Protein AF-A0A935CS30-F1 (afdb_monomer)

Structure (mmCIF, N/CA/C/O backbone):
data_AF-A0A935CS30-F1
#
_entry.id   AF-A0A935CS30-F1
#
loop_
_atom_site.group_PDB
_atom_site.id
_atom_site.type_symbol
_atom_site.label_atom_id
_atom_site.label_alt_id
_atom_site.label_comp_id
_atom_site.label_asym_id
_atom_site.label_entity_id
_atom_site.label_seq_id
_atom_site.pdbx_PDB_ins_code
_atom_site.Cartn_x
_atom_site.Cartn_y
_atom_site.Cartn_z
_atom_site.occupancy
_atom_site.B_iso_or_equiv
_atom_site.auth_seq_id
_atom_site.auth_comp_id
_atom_site.auth_asym_id
_atom_site.auth_atom_id
_atom_site.pdbx_PDB_model_num
ATOM 1 N N . MET A 1 1 ? -1.485 3.645 11.721 1.00 76.56 1 MET A N 1
ATOM 2 C CA . MET A 1 1 ? -1.028 2.850 10.558 1.00 76.56 1 MET A CA 1
ATOM 3 C C . MET A 1 1 ? -1.666 1.469 10.600 1.00 76.56 1 MET A C 1
ATOM 5 O O . MET A 1 1 ? -1.107 0.556 11.195 1.00 76.56 1 MET A O 1
ATOM 9 N N . LYS A 1 2 ? -2.851 1.321 10.011 1.00 75.56 2 LYS A N 1
ATOM 10 C CA . LYS A 1 2 ? -3.585 0.057 9.904 1.00 75.56 2 LYS A CA 1
ATOM 11 C C . LYS A 1 2 ? -3.590 -0.381 8.441 1.00 75.56 2 LYS A C 1
ATOM 13 O O . LYS A 1 2 ? -3.673 0.462 7.556 1.00 75.56 2 LYS A O 1
ATOM 18 N N . LEU A 1 3 ? -3.457 -1.676 8.173 1.00 79.94 3 LEU A N 1
ATOM 19 C CA . LEU A 1 3 ? -3.582 -2.203 6.811 1.00 79.94 3 LEU A CA 1
ATOM 20 C C . LEU A 1 3 ? -4.993 -1.896 6.283 1.00 79.94 3 LEU A C 1
ATOM 22 O O . LEU A 1 3 ? -5.970 -2.126 7.000 1.00 79.94 3 LEU A O 1
ATOM 26 N N . LYS A 1 4 ? -5.105 -1.371 5.060 1.00 83.94 4 LYS A N 1
ATOM 27 C CA . LYS A 1 4 ? -6.398 -1.187 4.398 1.00 83.94 4 LYS A CA 1
ATOM 28 C C . LYS A 1 4 ? -6.960 -2.563 4.057 1.00 83.94 4 LYS A C 1
ATOM 30 O O . LYS A 1 4 ? -6.295 -3.325 3.356 1.00 83.94 4 LYS A O 1
ATOM 35 N N . LEU A 1 5 ? -8.160 -2.862 4.547 1.00 87.00 5 LEU A N 1
ATOM 36 C CA . LEU A 1 5 ? -8.893 -4.072 4.187 1.00 8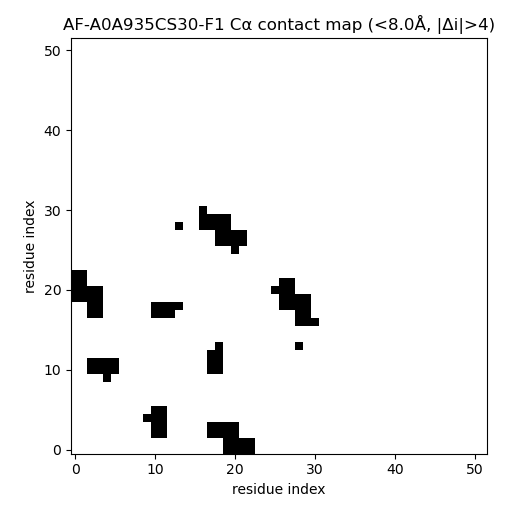7.00 5 LEU A CA 1
ATOM 37 C C . LEU A 1 5 ? -10.046 -3.728 3.235 1.00 87.00 5 LEU A C 1
ATOM 39 O O . LEU A 1 5 ? -10.624 -2.648 3.365 1.00 87.00 5 LEU A O 1
ATOM 43 N N . ASP A 1 6 ? -10.353 -4.605 2.281 1.00 84.00 6 ASP A N 1
ATOM 44 C CA . ASP A 1 6 ? -11.586 -4.532 1.486 1.00 84.00 6 ASP A CA 1
ATOM 45 C C . ASP A 1 6 ? -12.778 -5.140 2.245 1.00 84.00 6 ASP A C 1
ATOM 47 O O . ASP A 1 6 ? -12.624 -5.660 3.353 1.00 84.00 6 ASP A O 1
ATOM 51 N N . ASP A 1 7 ? -13.974 -5.074 1.655 1.00 84.69 7 ASP A N 1
ATOM 52 C CA . ASP A 1 7 ? -15.224 -5.585 2.234 1.00 84.69 7 ASP A CA 1
ATOM 53 C C . ASP A 1 7 ? -15.190 -7.076 2.620 1.00 84.69 7 ASP A C 1
ATOM 55 O O . ASP A 1 7 ? -15.974 -7.509 3.463 1.00 84.69 7 ASP A O 1
ATOM 59 N N . GLN A 1 8 ? -14.277 -7.874 2.058 1.00 86.88 8 GLN A N 1
ATOM 60 C CA . GLN A 1 8 ? -14.096 -9.283 2.419 1.00 86.88 8 GLN A CA 1
ATOM 61 C C . GLN A 1 8 ? -13.034 -9.497 3.507 1.00 86.88 8 GLN A C 1
ATOM 63 O O . GLN A 1 8 ? -12.777 -10.634 3.903 1.00 86.88 8 GLN A O 1
ATOM 68 N N . GLY A 1 9 ? -12.413 -8.424 4.000 1.00 85.38 9 GLY A N 1
ATOM 69 C CA . GLY A 1 9 ? -11.362 -8.486 5.009 1.00 85.38 9 GLY A CA 1
ATOM 70 C C . GLY A 1 9 ? -9.980 -8.844 4.456 1.00 85.38 9 GLY A C 1
ATOM 71 O O . GLY A 1 9 ? -9.100 -9.188 5.247 1.00 85.38 9 GLY A O 1
ATOM 72 N N . HIS A 1 10 ? -9.755 -8.767 3.137 1.00 85.12 10 HIS A N 1
ATOM 73 C CA . HIS A 1 10 ? -8.424 -8.959 2.552 1.00 85.12 10 HIS A CA 1
ATOM 74 C C . HIS A 1 10 ? -7.664 -7.639 2.412 1.00 85.12 10 HIS A C 1
ATOM 76 O O . HIS A 1 10 ? -8.239 -6.558 2.434 1.00 85.12 10 HIS A O 1
ATOM 82 N N . ALA A 1 11 ? -6.337 -7.720 2.317 1.00 85.69 11 ALA A N 1
ATOM 83 C CA . ALA A 1 11 ? -5.482 -6.550 2.176 1.00 85.69 11 ALA A CA 1
ATOM 84 C C . ALA A 1 11 ? -5.665 -5.893 0.802 1.00 85.69 11 ALA A C 1
ATOM 86 O O . ALA A 1 11 ? -5.404 -6.520 -0.227 1.00 85.69 11 ALA A O 1
ATOM 87 N N . VAL A 1 12 ? -6.016 -4.607 0.783 1.00 86.44 12 VAL A N 1
ATOM 88 C CA . VAL A 1 12 ? -6.089 -3.841 -0.464 1.00 86.44 12 VAL A CA 1
ATOM 89 C C . VAL A 1 12 ? -4.677 -3.580 -0.972 1.00 86.44 12 VAL A C 1
ATOM 91 O O . VAL A 1 12 ? -3.869 -2.915 -0.317 1.00 86.44 12 VAL A O 1
ATOM 94 N N . LEU A 1 13 ? -4.392 -4.089 -2.169 1.00 85.50 13 LEU A N 1
ATOM 95 C CA . LEU A 1 13 ? -3.149 -3.843 -2.889 1.00 85.50 13 LEU A CA 1
ATOM 96 C C . LEU A 1 13 ? -3.368 -2.756 -3.946 1.00 85.50 13 LEU A C 1
ATOM 98 O O . LEU A 1 13 ? -4.271 -2.856 -4.773 1.00 85.50 13 LEU A O 1
ATOM 102 N N . GLN A 1 14 ? -2.497 -1.753 -3.980 1.00 83.12 14 GLN A N 1
ATOM 103 C CA . GLN A 1 14 ? -2.438 -0.743 -5.033 1.00 83.12 14 GLN A CA 1
ATOM 104 C C . GLN A 1 14 ? -1.098 -0.875 -5.762 1.00 83.12 14 GLN A C 1
ATOM 106 O O . GLN A 1 14 ? -0.037 -0.826 -5.143 1.00 83.12 14 GLN A O 1
ATOM 111 N N . ASN A 1 15 ? -1.134 -1.099 -7.079 1.00 80.94 15 ASN A N 1
ATOM 112 C CA . ASN A 1 15 ? 0.047 -1.423 -7.898 1.00 80.94 15 ASN A CA 1
ATOM 113 C C . ASN A 1 15 ? 0.852 -2.634 -7.375 1.00 80.94 15 ASN A C 1
ATOM 115 O O . ASN A 1 15 ? 2.072 -2.687 -7.518 1.00 80.94 15 ASN A O 1
ATOM 119 N N . GLY A 1 16 ? 0.172 -3.594 -6.736 1.00 83.75 16 GLY A N 1
ATOM 120 C CA . GLY A 1 16 ? 0.798 -4.769 -6.120 1.00 83.75 16 GLY A CA 1
ATOM 121 C C . GLY A 1 16 ? 1.418 -4.524 -4.739 1.00 83.75 16 GLY A C 1
ATOM 122 O O . GLY A 1 16 ? 2.059 -5.423 -4.206 1.00 83.75 16 GLY A O 1
ATOM 123 N N . MET A 1 17 ? 1.229 -3.339 -4.147 1.00 83.94 17 MET A N 1
ATOM 124 C CA . MET A 1 17 ? 1.742 -2.984 -2.818 1.00 83.94 17 MET A CA 1
ATOM 125 C C . MET A 1 17 ? 0.591 -2.763 -1.826 1.00 83.94 17 MET A C 1
ATOM 127 O O . MET A 1 17 ? -0.393 -2.123 -2.194 1.00 83.94 17 MET A O 1
ATOM 131 N N . PRO A 1 18 ? 0.682 -3.248 -0.576 1.00 85.44 18 PRO A N 1
ATOM 132 C CA . PRO A 1 18 ? -0.362 -3.040 0.422 1.00 85.44 18 PRO A CA 1
ATOM 133 C C . PRO A 1 18 ? -0.546 -1.560 0.767 1.00 85.44 18 PRO A C 1
ATOM 135 O O . PRO A 1 18 ? 0.413 -0.817 0.996 1.00 85.44 18 PRO A O 1
ATOM 138 N N . VAL A 1 19 ? -1.807 -1.136 0.817 1.00 86.12 19 VAL A N 1
ATOM 139 C CA . VAL A 1 19 ? -2.189 0.217 1.228 1.00 86.12 19 VAL A CA 1
ATOM 140 C C . VAL A 1 19 ? -2.401 0.239 2.736 1.00 86.12 19 VAL A C 1
ATOM 142 O O . VAL A 1 19 ? -3.041 -0.649 3.297 1.00 86.12 19 VAL A O 1
ATOM 145 N N . TYR A 1 20 ? -1.889 1.274 3.398 1.00 86.12 20 TYR A N 1
ATOM 146 C CA . TYR A 1 20 ? -2.119 1.509 4.821 1.00 86.12 20 TYR A CA 1
ATOM 147 C C . TYR A 1 20 ? -2.970 2.764 5.017 1.00 86.12 20 TYR A C 1
ATOM 149 O O . TYR A 1 20 ? -2.727 3.789 4.378 1.00 86.12 20 TYR A O 1
ATOM 157 N N . ILE A 1 21 ? -3.944 2.679 5.922 1.00 85.12 21 ILE A N 1
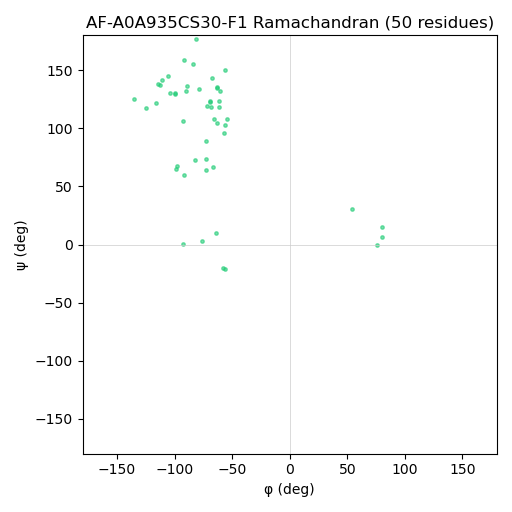ATOM 158 C CA . ILE A 1 21 ? -4.775 3.796 6.371 1.00 85.12 21 ILE A CA 1
ATOM 159 C C . ILE A 1 21 ? -4.314 4.238 7.763 1.00 85.12 21 ILE A C 1
ATOM 161 O O . ILE A 1 21 ? -4.116 3.433 8.680 1.00 85.12 21 ILE A O 1
ATOM 165 N N . HIS A 1 22 ? -4.103 5.539 7.921 1.00 83.00 22 HIS A N 1
ATOM 166 C CA . HIS A 1 22 ? -3.886 6.174 9.220 1.00 83.00 22 HIS A CA 1
ATOM 167 C C . HIS A 1 22 ? -5.220 6.485 9.899 1.00 83.00 22 HIS A C 1
ATOM 169 O O . HIS A 1 22 ? -6.215 6.705 9.219 1.00 83.00 22 HIS A O 1
ATOM 175 N N . ASP A 1 23 ? -5.232 6.588 11.230 1.00 76.69 23 ASP A N 1
ATOM 176 C CA . ASP A 1 23 ? -6.415 7.029 11.994 1.00 76.69 23 ASP A CA 1
ATOM 177 C C . ASP A 1 23 ? -6.924 8.423 11.580 1.00 76.69 23 ASP A C 1
ATOM 179 O O . ASP A 1 23 ? -8.090 8.738 11.771 1.00 76.69 23 ASP A O 1
ATOM 183 N N . ASP A 1 24 ? -6.077 9.229 10.935 1.00 76.75 24 ASP A N 1
ATOM 184 C CA . ASP A 1 24 ? -6.411 10.538 10.352 1.00 76.75 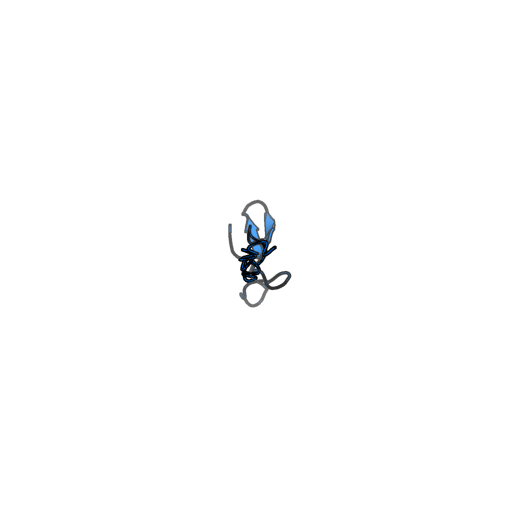24 ASP A CA 1
ATOM 185 C C . ASP A 1 24 ? -7.189 10.432 9.015 1.00 76.75 24 ASP A C 1
ATOM 187 O O . ASP A 1 24 ? -7.410 11.429 8.335 1.00 76.75 24 ASP A O 1
ATOM 191 N N . GLY A 1 25 ? -7.532 9.214 8.569 1.00 70.81 25 GLY A N 1
ATOM 192 C CA . GLY A 1 25 ? -8.188 8.941 7.282 1.00 70.81 25 GLY A CA 1
ATOM 193 C C . GLY A 1 25 ? -7.263 9.029 6.062 1.00 70.81 25 GLY A C 1
ATOM 194 O O . GLY A 1 25 ? -7.695 8.790 4.937 1.00 70.81 25 GLY A O 1
ATOM 195 N N . LYS A 1 26 ? -5.981 9.353 6.263 1.00 74.19 26 LYS A N 1
ATOM 196 C CA . LYS A 1 26 ? -4.988 9.453 5.186 1.00 74.19 26 LYS A CA 1
ATOM 197 C C . LYS A 1 26 ? -4.498 8.074 4.756 1.00 74.19 26 LYS A C 1
ATOM 199 O O . LYS A 1 26 ? -4.121 7.250 5.589 1.00 74.19 26 LYS A O 1
ATOM 204 N N . GLU A 1 27 ? -4.453 7.854 3.448 1.00 76.62 27 GLU A N 1
ATOM 205 C CA . GLU A 1 27 ? -3.977 6.621 2.821 1.00 76.62 27 GLU A CA 1
ATOM 206 C C . GLU A 1 27 ? -2.537 6.815 2.345 1.00 76.62 27 GLU A C 1
ATOM 208 O O . GLU A 1 27 ? -2.231 7.788 1.655 1.00 76.62 27 GLU A O 1
ATOM 213 N N . SER A 1 28 ? -1.637 5.899 2.703 1.00 73.75 28 SER A N 1
ATOM 214 C CA . SER A 1 28 ? -0.260 5.919 2.210 1.00 73.75 28 SER A CA 1
ATOM 215 C C . SER A 1 28 ? 0.086 4.580 1.561 1.00 73.75 28 SER A C 1
ATOM 217 O O . SER A 1 28 ? 0.083 3.562 2.266 1.00 73.75 28 SER A O 1
ATOM 219 N N . PRO A 1 29 ? 0.400 4.547 0.250 1.00 69.31 29 PRO A N 1
ATOM 220 C CA . PRO A 1 29 ? 0.975 3.356 -0.356 1.00 69.31 29 PRO A CA 1
ATOM 221 C C . PRO A 1 29 ? 2.330 3.086 0.302 1.00 69.31 29 PRO A C 1
ATOM 223 O O . 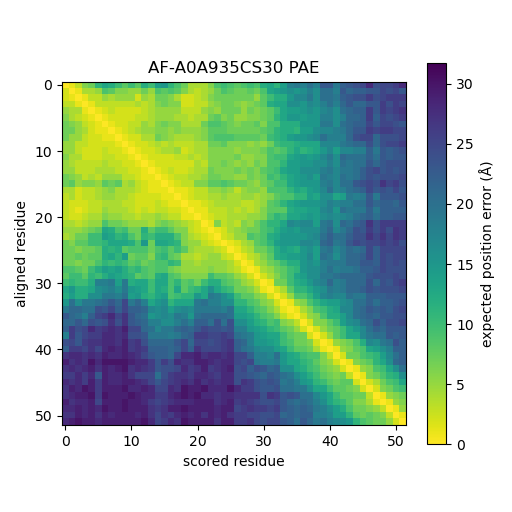PRO A 1 29 ? 3.124 4.010 0.502 1.00 69.31 29 PRO A O 1
ATOM 226 N N . SER A 1 30 ? 2.617 1.827 0.645 1.00 64.88 30 SER A N 1
ATOM 227 C CA . SER A 1 30 ? 3.954 1.446 1.101 1.00 64.88 30 SER A CA 1
ATOM 228 C C . SER A 1 30 ? 4.911 1.443 -0.094 1.00 64.88 30 SER A C 1
ATOM 230 O O . SER A 1 30 ? 5.263 0.390 -0.620 1.00 64.88 30 SER A O 1
ATOM 232 N N . THR 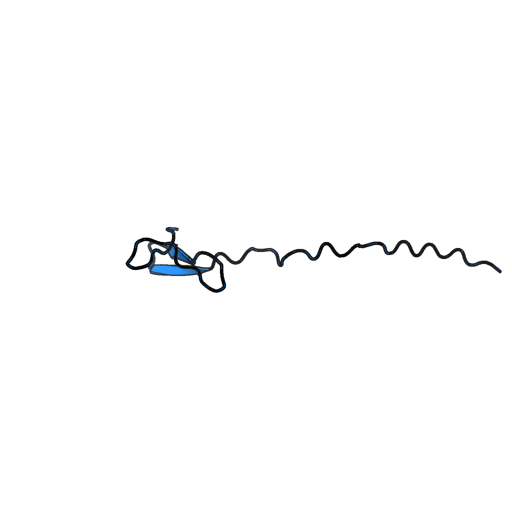A 1 31 ? 5.299 2.622 -0.581 1.00 60.00 31 THR A N 1
ATOM 233 C CA . THR A 1 31 ? 6.365 2.743 -1.578 1.00 60.00 31 THR A CA 1
ATOM 234 C C . THR A 1 31 ? 7.647 2.199 -0.952 1.00 60.00 31 THR A C 1
ATOM 236 O O . THR A 1 31 ? 8.094 2.752 0.058 1.00 60.00 31 THR A O 1
ATOM 239 N N . PRO A 1 32 ? 8.267 1.137 -1.497 1.00 59.59 32 PRO A N 1
ATOM 240 C CA . PRO A 1 32 ? 9.588 0.748 -1.050 1.00 59.59 32 PRO A CA 1
ATOM 241 C C . PRO A 1 32 ? 10.517 1.923 -1.348 1.00 59.59 32 PRO A C 1
ATOM 243 O O . PRO A 1 32 ? 10.623 2.372 -2.488 1.00 59.59 32 PRO A O 1
ATOM 246 N N . LEU A 1 33 ? 11.197 2.432 -0.321 1.00 62.78 33 LEU A N 1
ATOM 247 C CA . LEU A 1 33 ? 12.148 3.550 -0.414 1.00 62.78 33 LEU A CA 1
ATOM 248 C C . LEU A 1 33 ? 13.384 3.232 -1.284 1.00 62.78 33 LEU A C 1
ATOM 250 O O . LEU A 1 33 ? 14.351 3.987 -1.310 1.00 62.78 33 LEU A O 1
ATOM 254 N N . LEU A 1 34 ? 13.368 2.109 -2.001 1.00 55.0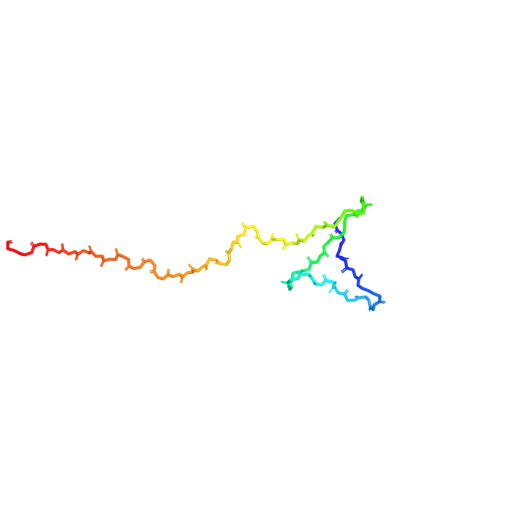9 34 LEU A N 1
ATOM 255 C CA . LEU A 1 34 ? 14.401 1.666 -2.913 1.00 55.09 34 LEU A CA 1
ATOM 256 C C . LEU A 1 34 ? 13.726 1.167 -4.200 1.00 55.09 34 LEU A C 1
ATOM 258 O O . LEU A 1 34 ? 12.893 0.259 -4.124 1.00 55.09 34 LEU A O 1
ATOM 262 N N . PRO A 1 35 ? 14.093 1.686 -5.390 1.00 59.25 35 PRO A N 1
ATOM 263 C CA . PRO A 1 35 ? 13.801 0.968 -6.625 1.00 59.25 35 PRO A CA 1
ATOM 264 C C . PRO A 1 35 ? 14.416 -0.434 -6.512 1.00 59.25 35 PRO A C 1
ATOM 266 O O . PRO A 1 35 ? 15.436 -0.578 -5.823 1.00 59.25 35 PRO A O 1
ATOM 269 N N . PRO A 1 36 ? 13.848 -1.471 -7.161 1.00 61.94 36 PRO A N 1
ATOM 270 C CA . PRO A 1 36 ? 14.484 -2.778 -7.196 1.00 61.94 36 PRO A CA 1
ATOM 271 C C . PRO A 1 36 ? 15.890 -2.545 -7.728 1.00 61.94 36 PRO A C 1
ATOM 273 O O . PRO A 1 36 ? 16.074 -2.165 -8.887 1.00 61.94 36 PRO A O 1
ATOM 276 N N . ARG A 1 37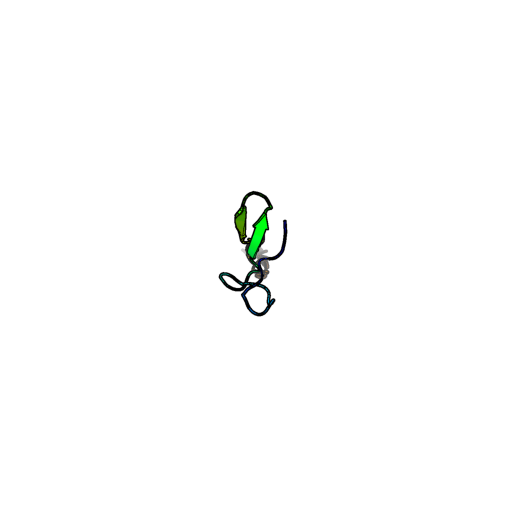 ? 16.883 -2.662 -6.839 1.00 58.38 37 ARG A N 1
ATOM 277 C CA . ARG A 1 37 ? 18.285 -2.566 -7.205 1.00 58.38 37 ARG A CA 1
ATOM 278 C C . ARG A 1 37 ? 18.459 -3.627 -8.275 1.00 58.38 37 ARG A C 1
ATOM 280 O O . ARG A 1 37 ? 18.512 -4.812 -7.960 1.00 58.38 37 ARG A O 1
ATOM 287 N N . ARG A 1 38 ? 18.519 -3.207 -9.543 1.00 57.16 38 ARG A N 1
ATOM 288 C CA . ARG A 1 38 ? 19.148 -4.006 -10.581 1.00 57.16 38 ARG A CA 1
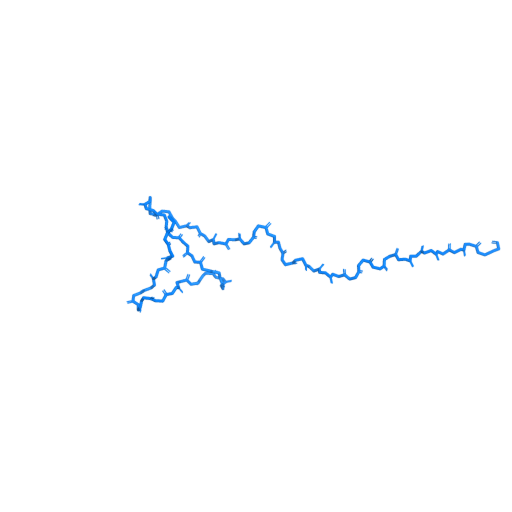ATOM 289 C C . ARG A 1 38 ? 20.557 -4.221 -10.054 1.00 57.16 38 ARG A C 1
ATOM 291 O O . ARG A 1 38 ? 21.413 -3.352 -10.198 1.00 57.16 38 ARG A O 1
ATOM 298 N N . LEU A 1 39 ? 20.784 -5.360 -9.411 1.00 55.44 39 LEU A N 1
ATOM 299 C CA . LEU A 1 39 ? 22.101 -5.956 -9.275 1.00 55.44 39 LEU A CA 1
ATOM 300 C C . LEU A 1 39 ? 22.517 -6.361 -10.695 1.00 55.44 39 LEU A C 1
ATOM 302 O O . LEU A 1 39 ? 22.546 -7.530 -11.054 1.00 55.44 39 LEU A O 1
ATOM 306 N N . GLY A 1 40 ? 22.732 -5.361 -11.551 1.00 56.97 40 GLY A N 1
ATOM 307 C CA . GLY A 1 40 ? 23.513 -5.537 -12.754 1.00 56.97 40 GLY A CA 1
ATOM 308 C C . GLY A 1 40 ? 24.951 -5.785 -12.307 1.00 56.97 40 GLY A C 1
ATOM 309 O O . GLY A 1 40 ? 25.385 -5.194 -11.311 1.00 56.97 40 GLY A O 1
ATOM 310 N N . PRO A 1 41 ? 25.696 -6.655 -12.997 1.00 59.19 41 PRO A N 1
ATOM 311 C CA . PRO A 1 41 ? 27.078 -6.894 -12.649 1.00 59.19 41 PRO A CA 1
ATOM 312 C C . PRO A 1 41 ? 27.833 -5.592 -12.913 1.00 59.19 41 PRO A C 1
ATOM 314 O O . PRO A 1 41 ? 28.060 -5.207 -14.059 1.00 59.19 41 PRO A O 1
ATOM 317 N N . GLN A 1 42 ? 28.239 -4.894 -11.855 1.00 57.50 42 GLN A N 1
ATOM 318 C CA . GLN A 1 42 ? 29.293 -3.890 -11.950 1.00 57.50 42 GLN A CA 1
ATOM 319 C C . GLN A 1 42 ? 30.628 -4.623 -12.131 1.00 57.50 42 GLN A C 1
ATOM 321 O O . GLN A 1 42 ? 31.510 -4.578 -11.285 1.00 57.50 42 GLN A O 1
ATOM 326 N N . CYS A 1 43 ? 30.774 -5.328 -13.250 1.00 47.25 43 CYS A N 1
ATOM 327 C CA . CYS A 1 43 ? 32.046 -5.853 -13.720 1.00 47.25 43 CYS A CA 1
ATOM 328 C C . CYS A 1 43 ? 32.592 -4.883 -14.767 1.00 47.25 43 CYS A C 1
ATOM 330 O O . CYS A 1 43 ? 32.694 -5.209 -15.943 1.00 47.25 43 CYS A O 1
ATOM 332 N N . ARG A 1 44 ? 32.965 -3.671 -14.344 1.00 51.00 44 ARG A N 1
ATOM 333 C CA . ARG A 1 44 ? 33.898 -2.841 -15.120 1.00 51.00 44 ARG A CA 1
ATOM 334 C C . ARG A 1 44 ? 35.319 -3.117 -14.629 1.00 51.00 44 ARG A C 1
ATOM 336 O O . ARG A 1 44 ? 36.022 -2.226 -14.176 1.00 51.00 44 ARG A O 1
ATOM 343 N N . SER A 1 45 ? 35.743 -4.378 -14.733 1.00 51.75 45 SER A N 1
ATOM 344 C CA . SER A 1 45 ? 37.170 -4.704 -14.778 1.00 51.75 45 SER A CA 1
ATOM 345 C C . SER A 1 45 ? 37.636 -4.506 -16.218 1.00 51.75 45 SER A C 1
ATOM 347 O O . SER A 1 45 ? 37.817 -5.449 -16.977 1.00 51.75 45 SER A O 1
ATOM 349 N N . SER A 1 46 ? 37.748 -3.248 -16.638 1.00 51.31 46 SER A N 1
ATOM 350 C CA . SER A 1 46 ? 38.503 -2.891 -17.838 1.00 51.31 46 SER A CA 1
ATOM 351 C C . SER A 1 46 ? 39.873 -2.401 -17.387 1.00 51.31 46 SER A C 1
ATOM 353 O O . SER A 1 46 ? 40.211 -1.227 -17.523 1.00 51.31 46 SER A O 1
ATOM 355 N N . HIS A 1 47 ? 40.637 -3.318 -16.792 1.00 56.09 47 HIS A N 1
ATOM 356 C CA . HIS A 1 47 ? 42.087 -3.226 -16.730 1.00 56.09 47 HIS A CA 1
ATOM 357 C C . HIS A 1 47 ? 42.584 -3.540 -18.144 1.00 56.09 47 HIS A C 1
ATOM 359 O O . HIS A 1 47 ? 42.751 -4.699 -18.513 1.00 56.09 47 HIS A O 1
ATOM 365 N N . GLN A 1 48 ? 42.702 -2.517 -18.987 1.00 59.53 48 GLN A N 1
ATOM 366 C CA . GLN A 1 48 ? 43.368 -2.660 -20.276 1.00 59.53 48 GLN A CA 1
ATOM 367 C C . GLN A 1 48 ? 44.835 -2.264 -20.058 1.00 59.53 48 GLN A C 1
ATOM 369 O O . GLN A 1 48 ? 45.103 -1.074 -19.877 1.00 59.53 48 GLN A O 1
ATOM 374 N N . PRO A 1 49 ? 45.800 -3.204 -20.030 1.00 57.62 49 PRO A N 1
ATOM 375 C CA . PRO A 1 49 ? 47.195 -2.822 -20.143 1.00 57.62 49 PRO A CA 1
ATOM 376 C C . PRO A 1 49 ? 47.401 -2.317 -21.573 1.00 57.62 49 PRO A C 1
ATOM 378 O O . PRO A 1 49 ? 47.170 -3.040 -22.543 1.00 57.62 49 PRO A O 1
ATOM 381 N N . ARG A 1 50 ? 47.793 -1.048 -21.714 1.00 52.91 50 ARG A N 1
ATOM 382 C CA . ARG A 1 50 ? 48.298 -0.527 -22.986 1.00 52.91 50 ARG A CA 1
ATOM 383 C C . ARG A 1 50 ? 49.582 -1.285 -23.310 1.00 52.91 50 ARG A C 1
ATOM 385 O O . ARG A 1 50 ? 50.608 -1.060 -22.678 1.00 52.91 50 ARG A O 1
ATOM 392 N N . ALA A 1 51 ? 49.496 -2.210 -24.257 1.00 57.78 51 ALA A N 1
ATOM 393 C CA . ALA A 1 51 ? 50.655 -2.796 -24.901 1.00 57.78 51 ALA A CA 1
ATOM 394 C C . ALA A 1 51 ? 51.011 -1.965 -26.143 1.00 57.78 51 ALA A C 1
ATOM 396 O O . ALA A 1 51 ? 50.139 -1.718 -26.977 1.00 57.78 51 ALA A O 1
ATOM 397 N N . ARG A 1 52 ? 52.310 -1.654 -26.234 1.00 52.06 52 ARG A N 1
ATOM 398 C CA . ARG A 1 52 ? 53.067 -0.949 -27.284 1.00 52.06 52 ARG A CA 1
ATOM 399 C C . ARG A 1 52 ? 52.997 0.574 -27.323 1.00 52.06 52 ARG A C 1
ATOM 401 O O . ARG A 1 52 ? 51.908 1.141 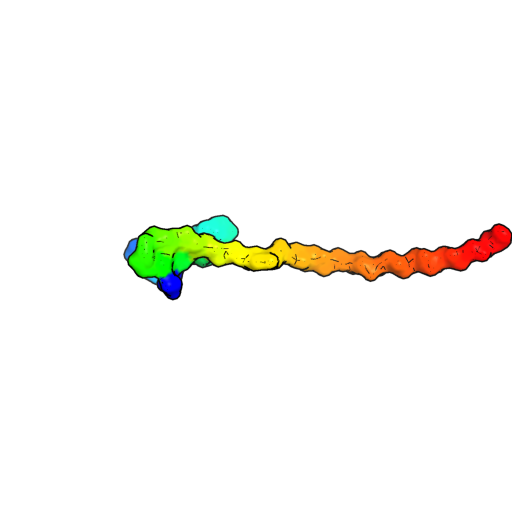-27.534 1.00 52.06 52 ARG A O 1
#

Foldseek 3Di:
DAWDADPVRDFDDDVNFGWDADPVRDIDTPDPPDDPPPPDPPPPPPPDDDDD

Radius of gyration: 22.16 Å; Cα contacts (8 Å, |Δi|>4): 51; chains: 1; bounding box: 68×20×39 Å

Sequence (52 aa):
MKLKLDDQGHAVLQNGMPVYIHDDGKESPSTPLLPPRRLGPQCRSSHQPRAR

Secondary structure (DSSP, 8-state):
-EE-B-TTSPBPEETTEEEEE-TTS-EEE---SS------------------

Mean predicted aligned error: 13.95 Å

Nearest PDB structures (foldseek):
  7m2w-assembly1_H  TM=3.724E-01  e=3.917E+00  Saccharomyces cerevisiae S288C
  8yqu-assembly1_G  TM=3.897E-01  e=9.483E+00  African swine fever virus
  1v1i-assembly1_B  TM=2.968E-01  e=5.504E+00  Human mastadenovirus C

pLDDT: mean 70.54, std 13.14, range [47.25, 87.0]

Solvent-accessible surface area (backbone atoms only — not comparable to full-atom values): 3602 Å² total; per-residue (Å²): 116,40,77,33,56,45,98,87,68,47,77,38,60,57,97,86,29,56,30,30,32,33,93,85,73,48,75,44,70,63,68,67,97,55,75,85,75,78,84,62,85,88,74,81,80,74,82,71,81,87,78,132